Protein AF-A0A0E3UWS9-F1 (afdb_monomer)

Organism: NCBI:txid400092

Nearest PDB structures (foldseek):
  1lzw-assembly2_B-2  TM=3.463E-01  e=6.822E+00  Escherichia coli

Foldseek 3Di:
DVLVVVLVVLQVVLQVVLVVVCVPPPDPFRKGFPSVVSSVLSVVCVCCCPVPPDPNVVSSVVSSVVRNVRIDTPDPPDPDDPDDPPPDPDPPVPDDDD

Structure (mmCIF, N/CA/C/O backbone):
data_AF-A0A0E3UWS9-F1
#
_entry.id   AF-A0A0E3UWS9-F1
#
loop_
_atom_site.group_PDB
_atom_site.id
_atom_site.type_symbol
_atom_site.label_atom_id
_atom_site.label_alt_id
_atom_site.label_comp_id
_atom_site.label_asym_id
_atom_site.label_entity_id
_atom_site.label_seq_id
_atom_site.pdbx_PDB_ins_code
_atom_site.Cartn_x
_atom_site.Cartn_y
_atom_site.Cartn_z
_atom_site.occupancy
_atom_site.B_iso_or_equiv
_atom_site.auth_seq_id
_atom_site.auth_comp_id
_atom_site.auth_asym_id
_atom_site.auth_atom_id
_atom_site.pdbx_PDB_model_num
ATOM 1 N N . MET A 1 1 ? -16.495 2.591 -3.595 1.00 78.25 1 MET A N 1
ATOM 2 C CA . MET A 1 1 ? -15.982 3.978 -3.627 1.00 78.25 1 MET A CA 1
ATOM 3 C C . MET A 1 1 ? -15.139 4.279 -2.392 1.00 78.25 1 MET A C 1
ATOM 5 O O . MET A 1 1 ? -13.940 4.434 -2.555 1.00 78.25 1 MET A O 1
ATOM 9 N N . LEU A 1 2 ? -15.692 4.242 -1.168 1.00 87.06 2 LEU A N 1
ATOM 10 C CA . LEU A 1 2 ? -14.940 4.577 0.058 1.00 87.06 2 LEU A CA 1
ATOM 11 C C . LEU A 1 2 ? -13.666 3.739 0.282 1.00 87.06 2 LEU A C 1
ATOM 13 O O . LEU A 1 2 ? -12.589 4.298 0.447 1.00 87.06 2 LEU A O 1
ATOM 17 N N . SER A 1 3 ? -13.769 2.407 0.238 1.00 87.44 3 SER A N 1
ATOM 18 C CA . SER A 1 3 ? -12.629 1.505 0.481 1.00 87.44 3 SER A CA 1
ATOM 19 C C . SER A 1 3 ? -11.465 1.731 -0.485 1.00 87.44 3 SER A C 1
ATOM 21 O O . SER A 1 3 ? -10.306 1.649 -0.088 1.00 87.44 3 SER A O 1
ATOM 23 N N . VAL A 1 4 ? -11.770 2.043 -1.745 1.00 90.31 4 VAL A N 1
ATOM 24 C CA . VAL A 1 4 ? -10.776 2.321 -2.787 1.00 90.31 4 VAL A CA 1
ATOM 25 C C . VAL A 1 4 ? -10.082 3.653 -2.519 1.00 90.31 4 VAL A C 1
ATOM 27 O O . VAL A 1 4 ? -8.860 3.708 -2.600 1.00 90.31 4 VAL A O 1
ATOM 30 N N . ASN A 1 5 ? -10.837 4.688 -2.143 1.00 93.56 5 ASN A N 1
ATOM 31 C CA . ASN A 1 5 ? -10.278 6.000 -1.816 1.00 93.56 5 ASN A CA 1
ATOM 32 C C . ASN A 1 5 ? -9.372 5.923 -0.582 1.00 93.56 5 ASN A C 1
ATOM 34 O O . ASN A 1 5 ? -8.243 6.397 -0.625 1.00 93.56 5 ASN A O 1
ATOM 38 N N . LEU A 1 6 ? -9.825 5.251 0.480 1.00 92.44 6 LEU A N 1
ATOM 39 C CA . LEU A 1 6 ? -9.028 5.064 1.693 1.00 92.44 6 LEU A CA 1
ATOM 40 C C . LEU A 1 6 ? -7.759 4.251 1.418 1.00 92.44 6 LEU A C 1
ATOM 42 O O . LEU A 1 6 ? -6.679 4.592 1.890 1.00 92.44 6 LEU A O 1
ATOM 46 N N . SER A 1 7 ? -7.876 3.203 0.600 1.00 94.00 7 SER A N 1
ATOM 47 C CA . SER A 1 7 ? -6.713 2.427 0.171 1.00 94.00 7 SER A CA 1
ATOM 48 C C . SER A 1 7 ? -5.727 3.272 -0.631 1.00 94.00 7 SER A C 1
ATOM 50 O O . SER A 1 7 ? -4.525 3.093 -0.485 1.00 94.00 7 SER A O 1
ATOM 52 N N . ALA A 1 8 ? -6.218 4.167 -1.493 1.00 94.81 8 ALA A N 1
ATOM 53 C CA . ALA A 1 8 ? -5.371 5.037 -2.300 1.00 94.81 8 ALA A CA 1
ATOM 54 C C . ALA A 1 8 ? -4.594 6.041 -1.438 1.00 94.81 8 ALA A C 1
ATOM 56 O O . ALA A 1 8 ? -3.409 6.225 -1.695 1.00 94.81 8 ALA A O 1
ATOM 57 N N . LEU A 1 9 ? -5.233 6.616 -0.412 1.00 95.31 9 LEU A N 1
ATOM 58 C CA . LEU A 1 9 ? -4.580 7.498 0.562 1.00 95.31 9 LEU A CA 1
ATOM 59 C C . LEU A 1 9 ? -3.477 6.751 1.325 1.00 95.31 9 LEU A C 1
ATOM 61 O O . LEU A 1 9 ? -2.311 7.087 1.176 1.00 95.31 9 LEU A O 1
ATOM 65 N N . LEU A 1 10 ? -3.809 5.626 1.971 1.00 94.81 10 LEU A N 1
ATOM 66 C CA . LEU A 1 10 ? -2.834 4.797 2.699 1.00 94.81 10 LEU A CA 1
ATOM 67 C C . LEU A 1 10 ? -1.653 4.336 1.832 1.00 94.81 10 LEU A C 1
ATOM 69 O O . LEU A 1 10 ? -0.527 4.193 2.304 1.00 94.81 10 LEU A O 1
ATOM 73 N N . MET A 1 11 ? -1.902 4.046 0.553 1.00 95.94 11 MET A N 1
ATOM 74 C CA . MET A 1 11 ? -0.838 3.684 -0.382 1.00 95.94 11 MET A CA 1
ATOM 75 C C . MET A 1 11 ? 0.038 4.869 -0.773 1.00 95.94 11 MET A C 1
ATOM 77 O O . MET A 1 11 ? 1.207 4.639 -1.075 1.00 95.94 11 MET A O 1
ATOM 81 N N . ALA A 1 12 ? -0.515 6.081 -0.841 1.00 96.88 12 ALA A N 1
ATOM 82 C CA . ALA A 1 12 ? 0.253 7.287 -1.120 1.00 96.88 12 ALA A CA 1
ATOM 83 C C . ALA A 1 12 ? 1.207 7.573 0.043 1.00 96.88 12 ALA A C 1
ATOM 85 O O . ALA A 1 12 ? 2.410 7.658 -0.190 1.00 96.88 12 ALA A O 1
ATOM 86 N N . ASP A 1 13 ? 0.692 7.547 1.271 1.00 96.56 13 ASP A N 1
ATOM 87 C CA . ASP A 1 13 ? 1.474 7.779 2.489 1.00 96.56 13 ASP A CA 1
ATOM 88 C C . ASP A 1 13 ? 2.588 6.726 2.631 1.00 96.56 13 ASP A C 1
ATOM 90 O O . ASP A 1 13 ? 3.769 7.043 2.778 1.00 96.56 13 ASP A O 1
ATOM 94 N N . ALA A 1 14 ? 2.253 5.443 2.439 1.00 96.50 14 ALA A N 1
ATOM 95 C CA . ALA A 1 14 ? 3.250 4.372 2.468 1.00 96.50 14 ALA A CA 1
ATOM 96 C C . ALA A 1 14 ? 4.305 4.506 1.358 1.00 96.50 14 ALA A C 1
ATOM 98 O O . ALA A 1 14 ? 5.444 4.070 1.527 1.00 96.50 14 ALA A O 1
ATOM 99 N N .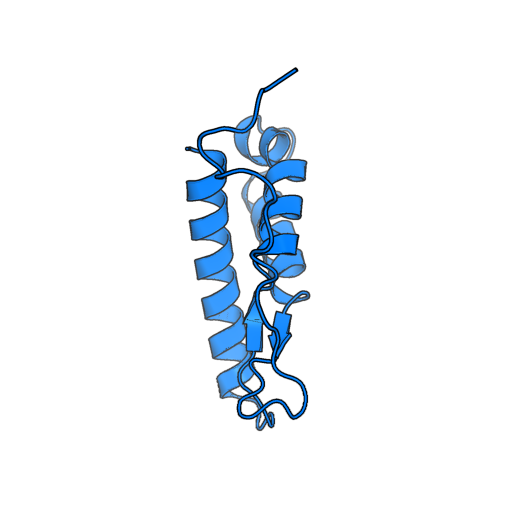 GLN A 1 15 ? 3.928 5.031 0.189 1.00 97.25 15 GLN A N 1
ATOM 100 C CA . GLN A 1 15 ? 4.859 5.218 -0.918 1.00 97.25 15 GLN A CA 1
ATOM 101 C C . GLN A 1 15 ? 5.808 6.386 -0.657 1.00 97.25 15 GLN A C 1
ATOM 103 O O . GLN A 1 15 ? 6.976 6.268 -1.020 1.00 97.25 15 GLN A O 1
ATOM 108 N N . GLU A 1 16 ? 5.335 7.462 -0.031 1.00 96.94 16 GLU A N 1
ATOM 109 C CA . GLU A 1 16 ? 6.167 8.596 0.369 1.00 96.94 16 GLU A CA 1
ATOM 110 C C . GLU A 1 16 ? 7.259 8.144 1.344 1.00 96.94 16 GLU A C 1
ATOM 112 O O . GLU A 1 16 ? 8.441 8.372 1.091 1.00 96.94 16 GLU A O 1
ATOM 117 N N . GLU A 1 17 ? 6.900 7.377 2.376 1.00 95.62 17 GLU A N 1
ATOM 118 C CA . GLU A 1 17 ? 7.882 6.821 3.315 1.00 95.62 17 GLU A CA 1
ATOM 119 C C . GLU A 1 17 ? 8.848 5.828 2.660 1.00 95.62 17 GLU A C 1
ATOM 121 O O . GLU A 1 17 ? 10.041 5.793 2.963 1.00 95.62 17 GLU A O 1
ATOM 126 N N . VAL A 1 18 ? 8.365 5.006 1.724 1.00 95.12 18 VAL A N 1
ATOM 127 C CA . VAL A 1 18 ? 9.261 4.140 0.952 1.00 95.12 18 VAL A CA 1
ATOM 128 C C . VAL A 1 18 ? 10.216 4.985 0.115 1.00 95.12 18 VAL A C 1
ATOM 130 O O . VAL A 1 18 ? 11.403 4.676 0.080 1.00 95.12 18 VAL A O 1
ATOM 133 N N . ASP A 1 19 ? 9.744 6.035 -0.550 1.00 94.88 19 ASP A N 1
ATOM 134 C CA . ASP A 1 19 ? 10.581 6.879 -1.399 1.00 94.88 19 ASP A CA 1
ATOM 135 C C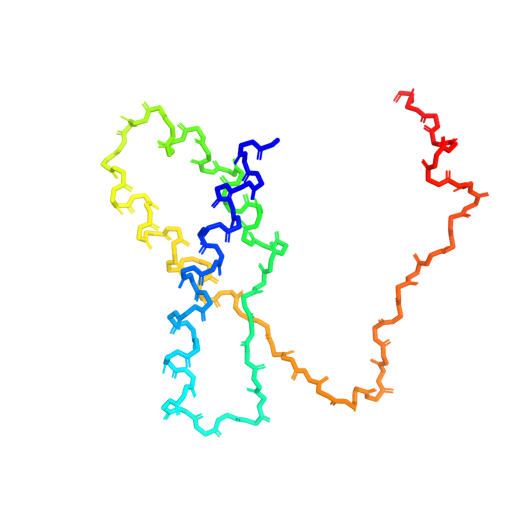 . ASP A 1 19 ? 11.651 7.622 -0.577 1.00 94.88 19 ASP A C 1
ATOM 137 O O . ASP A 1 19 ? 12.810 7.645 -1.001 1.00 94.88 19 ASP A O 1
ATOM 141 N N . THR A 1 20 ? 11.332 8.118 0.625 1.00 94.19 20 THR A N 1
ATOM 142 C CA . THR A 1 20 ? 12.320 8.733 1.533 1.00 94.19 20 THR A CA 1
ATOM 143 C C . THR A 1 20 ? 13.351 7.718 2.040 1.00 94.19 20 THR A C 1
ATOM 145 O O . THR A 1 20 ? 14.556 7.966 1.950 1.00 94.19 20 THR A O 1
ATOM 148 N N . GLU A 1 21 ? 12.923 6.526 2.476 1.00 92.38 21 GLU A N 1
ATOM 149 C CA . GLU A 1 21 ? 13.829 5.441 2.882 1.00 92.38 21 GLU A CA 1
ATOM 150 C C . GLU A 1 21 ? 14.732 4.958 1.738 1.00 92.38 21 GLU A C 1
ATOM 152 O O . GLU A 1 21 ? 15.846 4.479 1.968 1.00 92.38 21 GLU A O 1
ATOM 157 N N . GLN A 1 22 ? 14.217 4.951 0.506 1.00 91.19 22 GLN A N 1
ATOM 158 C CA . GLN A 1 22 ? 14.960 4.508 -0.670 1.00 91.19 22 GLN A CA 1
ATOM 159 C C . GLN A 1 22 ? 15.907 5.585 -1.193 1.00 91.19 22 GLN A C 1
ATOM 161 O O . GLN A 1 22 ? 16.950 5.217 -1.722 1.00 91.19 22 GLN A O 1
ATOM 166 N N . ALA A 1 23 ? 15.599 6.874 -1.028 1.00 90.81 23 ALA A N 1
ATOM 167 C CA . ALA A 1 23 ? 16.477 7.966 -1.446 1.00 90.81 23 ALA A CA 1
ATOM 168 C C . ALA A 1 23 ? 17.855 7.898 -0.766 1.00 90.81 23 ALA A C 1
ATOM 170 O O . ALA A 1 23 ? 18.869 8.221 -1.378 1.00 90.81 23 ALA A O 1
ATOM 171 N N . GLN A 1 24 ? 17.902 7.400 0.472 1.00 90.44 24 GLN A N 1
ATOM 172 C CA . GLN A 1 24 ? 19.142 7.192 1.225 1.00 90.44 24 GLN A CA 1
ATOM 173 C C . GLN A 1 24 ? 19.895 5.906 0.834 1.00 90.44 24 GLN A C 1
ATOM 175 O O . GLN A 1 24 ? 21.003 5.668 1.309 1.00 90.44 24 GLN A O 1
ATOM 180 N N . LYS A 1 25 ? 19.303 5.036 0.002 1.00 90.44 25 LYS A N 1
ATOM 181 C CA . LYS A 1 25 ? 19.844 3.710 -0.330 1.00 90.44 25 LYS A CA 1
ATOM 182 C C . LYS A 1 25 ? 20.284 3.654 -1.789 1.00 90.44 25 LYS A C 1
ATOM 184 O O . LYS A 1 25 ? 19.507 3.919 -2.700 1.00 90.44 25 LYS A O 1
ATOM 189 N N . HIS A 1 26 ? 21.497 3.166 -2.037 1.00 89.31 26 HIS A N 1
ATOM 190 C CA . HIS A 1 26 ? 22.025 2.945 -3.392 1.00 89.31 26 HIS A CA 1
ATOM 191 C C . HIS A 1 26 ? 21.518 1.635 -4.019 1.00 89.31 26 HIS A C 1
ATOM 193 O O . HIS A 1 26 ? 22.285 0.777 -4.456 1.00 89.31 26 HIS A O 1
ATOM 199 N N . ASN A 1 27 ? 20.200 1.448 -4.041 1.00 88.31 27 ASN A N 1
ATOM 200 C CA . ASN A 1 27 ? 19.590 0.253 -4.606 1.00 88.31 27 ASN A CA 1
ATOM 201 C C . ASN A 1 27 ? 19.593 0.273 -6.140 1.00 88.31 27 ASN A C 1
ATOM 203 O O . ASN A 1 27 ? 19.343 1.293 -6.774 1.00 88.31 27 ASN A O 1
ATOM 207 N N . LYS A 1 28 ? 19.771 -0.905 -6.750 1.00 90.31 28 LYS A N 1
ATOM 208 C CA . LYS A 1 28 ? 19.767 -1.088 -8.214 1.00 90.31 28 LYS A CA 1
ATOM 209 C C . LYS A 1 28 ? 18.465 -0.642 -8.900 1.00 90.31 28 LYS A C 1
ATOM 211 O O . LYS A 1 28 ? 18.462 -0.332 -10.090 1.00 90.31 28 LYS A O 1
ATOM 216 N N . HIS A 1 29 ? 17.340 -0.690 -8.191 1.00 91.44 29 HIS A N 1
ATOM 217 C CA . HIS A 1 29 ? 16.013 -0.418 -8.740 1.00 91.44 29 HIS A CA 1
ATOM 218 C C . HIS A 1 29 ? 15.209 0.484 -7.807 1.00 91.44 29 HIS A C 1
ATOM 220 O O . HIS A 1 29 ? 15.357 0.400 -6.589 1.00 91.44 29 HIS A O 1
ATOM 226 N N . ARG A 1 30 ? 14.289 1.270 -8.384 1.00 92.06 30 ARG A N 1
ATOM 227 C CA . ARG A 1 30 ? 13.255 1.966 -7.612 1.00 92.06 30 ARG A CA 1
ATOM 228 C C . ARG A 1 30 ? 12.224 0.957 -7.118 1.00 92.06 30 ARG A C 1
ATOM 230 O O . ARG A 1 30 ? 11.815 0.061 -7.862 1.00 92.06 30 ARG A O 1
ATOM 237 N N . TYR A 1 31 ? 11.793 1.110 -5.877 1.00 94.88 31 TYR A N 1
ATOM 238 C CA . TYR A 1 31 ? 10.761 0.274 -5.277 1.00 94.88 31 TYR A CA 1
ATOM 239 C C . TYR A 1 31 ? 9.438 1.022 -5.223 1.00 94.88 31 TYR A C 1
ATOM 241 O O . TYR A 1 31 ? 9.403 2.235 -5.046 1.00 94.88 31 TYR A O 1
ATOM 249 N N . LYS A 1 32 ? 8.345 0.282 -5.368 1.00 95.31 32 LYS A N 1
ATOM 250 C CA . LYS A 1 32 ? 6.995 0.798 -5.166 1.00 95.31 32 LYS A CA 1
ATOM 251 C C . LYS A 1 32 ? 6.193 -0.133 -4.275 1.00 95.31 32 LYS A C 1
ATOM 253 O O . LYS A 1 32 ? 6.444 -1.336 -4.253 1.00 95.31 32 LYS A O 1
ATOM 258 N N . VAL A 1 33 ? 5.204 0.399 -3.582 1.00 96.94 33 VAL A N 1
ATOM 259 C CA . VAL A 1 33 ? 4.272 -0.380 -2.771 1.00 96.94 33 VAL A CA 1
ATOM 260 C C . VAL A 1 33 ? 3.512 -1.382 -3.649 1.00 96.94 33 VAL A C 1
ATOM 262 O O . VAL A 1 33 ? 3.046 -1.064 -4.751 1.00 96.94 33 VAL A O 1
ATOM 265 N N . ASN A 1 34 ? 3.360 -2.616 -3.163 1.00 96.00 34 ASN A N 1
ATOM 266 C CA . ASN A 1 34 ? 2.540 -3.621 -3.826 1.00 96.00 34 ASN A CA 1
ATOM 267 C C . ASN A 1 34 ? 1.050 -3.316 -3.614 1.00 96.00 34 ASN A C 1
ATOM 269 O O . ASN A 1 34 ? 0.440 -3.723 -2.623 1.00 96.00 34 ASN A O 1
ATOM 273 N N . ARG A 1 35 ? 0.455 -2.634 -4.597 1.00 93.62 35 ARG A N 1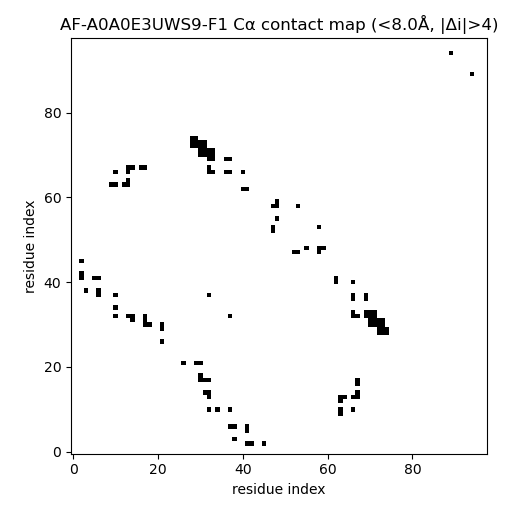
ATOM 274 C CA . ARG A 1 35 ? -0.954 -2.209 -4.574 1.00 93.62 35 ARG A CA 1
ATOM 275 C C . ARG A 1 35 ? -1.935 -3.358 -4.350 1.00 93.62 35 ARG A C 1
ATOM 277 O O . ARG A 1 35 ? -2.923 -3.175 -3.653 1.00 93.62 35 ARG A O 1
ATOM 284 N N . ALA A 1 36 ? -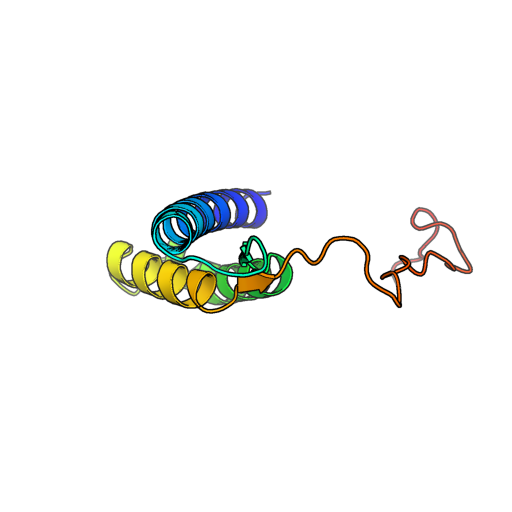1.677 -4.538 -4.918 1.00 93.44 36 ALA A N 1
ATOM 285 C CA . ALA A 1 36 ? -2.592 -5.670 -4.780 1.00 93.44 36 ALA A CA 1
ATOM 286 C C . ALA A 1 36 ? -2.661 -6.155 -3.328 1.00 93.44 36 ALA A C 1
ATOM 288 O O . ALA A 1 36 ? -3.749 -6.387 -2.805 1.00 93.44 36 ALA A O 1
ATOM 289 N N . VAL A 1 37 ? -1.508 -6.256 -2.660 1.00 94.38 37 VAL A N 1
ATOM 290 C CA . VAL A 1 37 ? -1.484 -6.681 -1.258 1.00 94.38 37 VAL A CA 1
ATOM 291 C C . VAL A 1 37 ? -1.991 -5.575 -0.337 1.00 94.38 37 VAL A C 1
ATOM 293 O O . VAL A 1 37 ? -2.740 -5.866 0.589 1.00 94.38 37 VAL A O 1
ATOM 296 N N . ALA A 1 38 ? -1.658 -4.314 -0.618 1.00 94.94 38 ALA A N 1
ATOM 297 C CA . ALA A 1 38 ? -2.180 -3.176 0.133 1.00 94.94 38 ALA A CA 1
ATOM 298 C C . ALA A 1 38 ? -3.718 -3.106 0.086 1.00 94.94 38 ALA A C 1
ATOM 300 O O . ALA A 1 38 ? -4.346 -2.951 1.128 1.00 94.94 38 ALA A O 1
ATOM 301 N N . LEU A 1 39 ? -4.338 -3.326 -1.083 1.00 94.62 39 LEU A N 1
ATOM 302 C CA . LEU A 1 39 ? -5.801 -3.386 -1.213 1.00 94.62 39 LEU A CA 1
ATOM 303 C C . LEU A 1 39 ? -6.415 -4.491 -0.346 1.00 94.62 39 LEU A C 1
ATOM 305 O O . LEU A 1 39 ? -7.442 -4.265 0.290 1.00 94.62 39 LEU A O 1
ATOM 309 N N . GLY A 1 40 ? -5.794 -5.674 -0.317 1.00 94.25 40 GLY A N 1
ATOM 310 C CA . GLY A 1 40 ? -6.233 -6.776 0.543 1.00 94.25 40 GLY A CA 1
ATOM 311 C C . GLY A 1 40 ? -6.169 -6.399 2.022 1.00 94.25 40 GLY A C 1
ATOM 312 O O . GLY A 1 40 ? -7.169 -6.492 2.723 1.00 94.25 40 GLY A O 1
ATOM 313 N N . LEU A 1 41 ? -5.029 -5.862 2.467 1.00 94.69 41 LEU A N 1
ATOM 314 C CA . LEU A 1 41 ? -4.824 -5.450 3.859 1.00 94.69 41 LEU A CA 1
ATOM 315 C C . LEU A 1 41 ? -5.838 -4.399 4.317 1.00 94.69 41 LEU A C 1
ATOM 317 O O .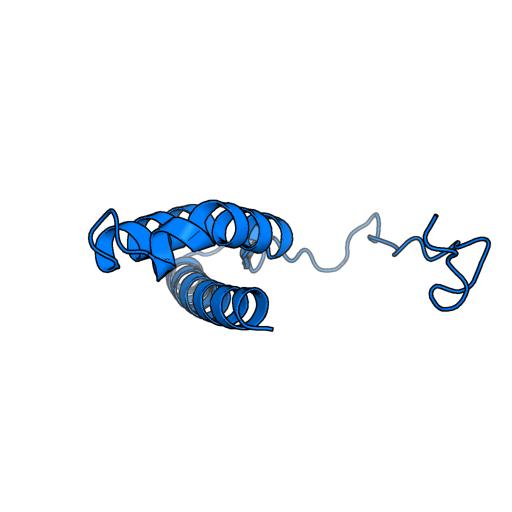 LEU A 1 41 ? -6.401 -4.529 5.403 1.00 94.69 41 LEU A O 1
ATOM 321 N N . VAL A 1 42 ? -6.085 -3.371 3.502 1.00 93.31 42 VAL A N 1
ATOM 322 C CA . VAL A 1 42 ? -7.055 -2.322 3.843 1.00 93.31 42 VAL A CA 1
ATOM 323 C C . VAL A 1 42 ? -8.468 -2.890 3.877 1.00 93.31 42 VAL A C 1
ATOM 325 O O . VAL A 1 42 ? -9.216 -2.583 4.800 1.00 93.31 42 VAL A O 1
ATOM 328 N N . LYS A 1 43 ? -8.832 -3.762 2.928 1.00 92.69 43 LYS A N 1
ATOM 329 C CA . LYS A 1 43 ? -10.145 -4.420 2.916 1.00 92.69 43 LYS A CA 1
ATOM 330 C C . LYS A 1 43 ? -10.377 -5.244 4.186 1.00 92.69 43 LYS A C 1
ATOM 332 O O . LYS A 1 43 ? -11.444 -5.123 4.782 1.00 92.69 43 LYS A O 1
ATOM 337 N N . ASP A 1 44 ? -9.386 -6.022 4.611 1.00 92.56 44 ASP A N 1
ATOM 338 C CA . ASP A 1 44 ? -9.491 -6.889 5.790 1.00 92.56 44 ASP A CA 1
ATOM 339 C C . ASP A 1 44 ? -9.607 -6.089 7.098 1.00 92.56 44 ASP A C 1
ATOM 341 O O . ASP A 1 44 ? -10.205 -6.555 8.065 1.00 92.56 44 ASP A O 1
ATOM 345 N N . ASN A 1 45 ? -9.070 -4.864 7.128 1.00 92.19 45 ASN A N 1
ATOM 346 C CA . ASN A 1 45 ? -9.068 -3.999 8.312 1.00 92.19 45 ASN A CA 1
ATOM 347 C C . ASN A 1 45 ? -10.096 -2.856 8.235 1.00 92.19 45 ASN A C 1
ATOM 349 O O . ASN A 1 45 ? -10.188 -2.056 9.164 1.00 92.19 45 ASN A O 1
ATOM 353 N N . LEU A 1 46 ? -10.899 -2.779 7.169 1.00 91.56 46 LEU A N 1
ATOM 354 C CA . LEU A 1 46 ? -11.811 -1.658 6.924 1.00 91.56 46 LEU A CA 1
ATOM 355 C C . LEU A 1 46 ? -12.852 -1.496 8.037 1.00 91.56 46 LEU A C 1
ATOM 357 O O . LEU A 1 46 ? -13.129 -0.381 8.466 1.00 91.56 46 LEU A O 1
ATOM 361 N N . ALA A 1 47 ? -13.410 -2.604 8.528 1.00 90.75 47 ALA A N 1
ATOM 362 C CA . ALA A 1 47 ? -14.378 -2.564 9.620 1.00 90.75 47 ALA A CA 1
ATOM 363 C C . ALA A 1 47 ? -13.750 -2.023 10.913 1.00 90.75 47 ALA A C 1
ATOM 365 O O . ALA A 1 47 ? -14.383 -1.245 11.618 1.00 90.75 47 ALA A O 1
ATOM 366 N N . VAL A 1 48 ? -12.499 -2.391 11.204 1.00 91.50 48 VAL A N 1
ATOM 367 C CA . VAL A 1 48 ? -11.776 -1.923 12.397 1.00 91.50 48 VAL A CA 1
ATOM 368 C C . VAL A 1 48 ? -11.457 -0.432 12.281 1.00 91.50 48 VAL A C 1
ATOM 370 O O . VAL A 1 48 ? -11.698 0.307 13.230 1.00 91.50 48 VAL A O 1
ATOM 373 N N . LEU A 1 49 ? -10.996 0.008 11.105 1.00 89.62 49 LEU A N 1
ATOM 374 C CA . LEU A 1 49 ? -10.713 1.414 10.801 1.00 89.62 49 LEU A CA 1
ATOM 375 C C . LEU A 1 49 ? -11.940 2.322 10.966 1.00 89.62 49 LEU A C 1
ATOM 377 O O . LEU A 1 49 ? -11.796 3.455 11.407 1.00 89.62 49 LEU A O 1
ATOM 381 N N . LEU A 1 50 ? -13.132 1.845 10.594 1.00 89.81 50 LEU A N 1
ATOM 382 C CA . LEU A 1 50 ? -14.348 2.666 10.594 1.00 89.81 50 LEU A CA 1
ATOM 383 C C . LEU A 1 50 ? -15.166 2.569 11.886 1.00 89.81 50 LEU A C 1
ATOM 385 O O . LEU A 1 50 ? -15.817 3.538 12.258 1.00 89.81 50 LEU A O 1
ATOM 389 N N . LEU A 1 51 ? -15.178 1.405 12.542 1.00 90.19 51 LEU A N 1
ATOM 390 C CA . LEU A 1 51 ? -16.070 1.126 13.676 1.00 90.19 51 LEU A CA 1
ATOM 391 C C . LEU A 1 51 ? -15.365 1.178 15.041 1.00 90.19 51 LEU A C 1
ATOM 393 O O . LEU A 1 51 ? -16.024 1.001 16.059 1.00 90.19 51 LEU A O 1
ATOM 397 N N . GLY A 1 52 ? -14.049 1.420 15.074 1.00 76.12 52 GLY A N 1
ATOM 398 C CA . GLY A 1 52 ? -13.357 1.915 16.270 1.00 76.12 52 GLY A CA 1
ATOM 399 C C . GLY A 1 52 ? -13.312 0.961 17.466 1.00 76.12 52 GLY A C 1
ATOM 400 O O . GLY A 1 52 ? -13.619 1.363 18.582 1.00 76.12 52 GLY A O 1
ATOM 401 N N . LYS A 1 53 ? -12.901 -0.298 17.259 1.00 79.44 53 LYS A N 1
ATOM 402 C CA . LYS A 1 53 ? -12.609 -1.226 18.378 1.00 79.44 53 LYS A CA 1
ATOM 403 C C . LYS A 1 53 ? -11.246 -0.983 19.035 1.00 79.44 53 LYS A C 1
ATOM 405 O O . LYS A 1 53 ? -11.021 -1.416 20.158 1.00 79.44 53 LYS A O 1
ATOM 410 N N . GLU A 1 54 ? -10.348 -0.324 18.315 1.00 88.00 54 GLU A N 1
ATOM 411 C CA . GLU A 1 54 ? -8.987 0.024 18.722 1.00 88.00 54 GLU A CA 1
ATOM 412 C C . GLU A 1 54 ? -8.739 1.499 18.359 1.00 88.00 54 GLU A C 1
ATOM 414 O O . GLU A 1 54 ? -9.413 2.015 17.457 1.00 88.00 54 GLU A O 1
ATOM 419 N N . PRO A 1 55 ? -7.782 2.185 19.012 1.00 91.50 55 PRO A N 1
ATOM 420 C CA . PRO A 1 55 ? -7.393 3.539 18.628 1.00 91.50 55 PRO A CA 1
ATOM 421 C C . PRO A 1 55 ? -6.981 3.599 17.152 1.00 91.50 55 PRO A C 1
ATOM 423 O O . PRO A 1 55 ? -6.137 2.818 16.706 1.00 91.50 55 PRO A O 1
ATOM 426 N N . LEU A 1 56 ? -7.572 4.530 16.395 1.00 90.44 56 LEU A N 1
ATOM 427 C CA . LEU A 1 56 ? -7.394 4.626 14.941 1.00 90.44 56 LEU A CA 1
ATOM 428 C C . LEU A 1 56 ? -5.920 4.747 14.538 1.00 90.44 56 LEU A C 1
ATOM 430 O O . LEU A 1 56 ? -5.488 4.062 13.615 1.00 90.44 56 LEU A O 1
ATOM 434 N N . GLU A 1 57 ? -5.158 5.570 15.257 1.00 91.88 57 GLU A N 1
ATOM 435 C CA . GLU A 1 57 ? -3.729 5.810 15.022 1.00 91.88 57 GLU A CA 1
ATOM 436 C C . GLU A 1 57 ? -2.929 4.499 15.040 1.00 91.88 57 GLU A C 1
ATOM 438 O O . GLU A 1 57 ? -2.187 4.200 14.110 1.00 91.88 57 GLU A O 1
ATOM 443 N N . GLN A 1 58 ? -3.187 3.622 16.014 1.00 93.12 58 GLN A N 1
ATOM 444 C CA . GLN A 1 58 ? -2.495 2.333 16.119 1.00 93.12 58 GLN A CA 1
ATOM 445 C C . GLN A 1 58 ? -2.834 1.394 14.955 1.00 93.12 58 GLN A C 1
ATOM 447 O O . GLN A 1 58 ? -1.982 0.652 14.458 1.00 93.12 58 GLN A O 1
ATOM 452 N N . VAL A 1 59 ? -4.096 1.393 14.516 1.00 93.06 59 VAL A N 1
ATOM 453 C CA . VAL A 1 59 ? -4.539 0.587 13.371 1.00 93.06 59 VAL A CA 1
ATOM 454 C C . VAL A 1 59 ? -3.894 1.107 12.088 1.00 93.06 59 VAL A C 1
ATOM 456 O O . VAL A 1 59 ? -3.446 0.299 11.268 1.00 93.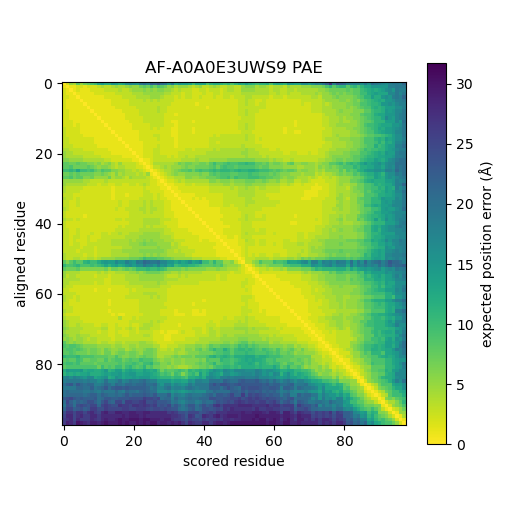06 59 VAL A O 1
ATOM 459 N N . TYR A 1 60 ? -3.842 2.431 11.944 1.00 93.88 60 TYR A N 1
ATOM 460 C CA . TYR A 1 60 ? -3.246 3.140 10.822 1.00 93.88 60 TYR A CA 1
ATOM 461 C C . TYR A 1 60 ? -1.746 2.845 10.711 1.00 93.88 60 TYR A C 1
ATOM 463 O O . TYR A 1 60 ? -1.330 2.275 9.702 1.00 93.88 60 TYR A O 1
ATOM 471 N N . ASP A 1 61 ? -0.963 3.085 11.764 1.00 94.44 61 ASP A N 1
ATOM 472 C C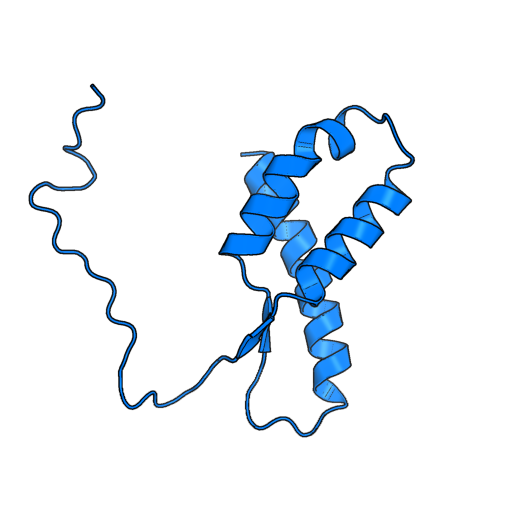A . ASP A 1 61 ? 0.492 2.865 11.770 1.00 94.44 61 ASP A CA 1
ATOM 473 C C . ASP A 1 61 ? 0.838 1.403 11.469 1.00 94.44 61 ASP A C 1
ATOM 475 O O . ASP A 1 61 ? 1.695 1.079 10.642 1.00 94.44 61 ASP A O 1
ATOM 479 N N . ARG A 1 62 ? 0.092 0.474 12.077 1.00 94.56 62 ARG A N 1
ATOM 480 C CA . ARG A 1 62 ? 0.250 -0.965 11.839 1.00 94.56 62 ARG A CA 1
ATOM 481 C C . ARG A 1 62 ? -0.038 -1.347 10.388 1.00 94.56 62 ARG A C 1
ATOM 483 O O . ARG A 1 62 ? 0.597 -2.265 9.858 1.00 94.56 62 ARG A O 1
ATOM 490 N N . LEU A 1 63 ? -1.029 -0.724 9.753 1.00 94.75 63 LEU A N 1
ATOM 491 C CA . LEU A 1 63 ? -1.336 -0.946 8.340 1.00 94.75 63 LEU A CA 1
ATOM 492 C C . LEU A 1 63 ? -0.254 -0.354 7.445 1.00 94.75 63 LEU A C 1
ATOM 494 O O . LEU A 1 63 ? 0.200 -1.043 6.530 1.00 94.75 63 LEU A O 1
ATOM 498 N N . LEU A 1 64 ? 0.179 0.867 7.738 1.00 95.75 64 LEU A N 1
ATOM 499 C CA . LEU A 1 64 ? 1.216 1.578 7.007 1.00 95.75 64 LEU A CA 1
ATOM 500 C C . LEU A 1 64 ? 2.513 0.761 6.974 1.00 95.75 64 LEU A C 1
ATOM 502 O O . LEU A 1 64 ? 3.004 0.418 5.898 1.00 95.75 64 LEU A O 1
ATOM 506 N N . GLU A 1 65 ? 2.973 0.279 8.129 1.00 96.00 65 GLU A N 1
ATOM 507 C CA . GLU A 1 65 ? 4.147 -0.594 8.242 1.00 96.00 65 GLU A CA 1
ATOM 508 C C . GLU A 1 65 ? 3.986 -1.914 7.469 1.00 96.00 65 GLU A C 1
ATOM 510 O O . GLU A 1 65 ? 4.868 -2.352 6.715 1.00 96.00 65 GLU A O 1
ATOM 515 N N . LYS A 1 66 ? 2.812 -2.551 7.574 1.00 96.31 66 LYS A N 1
ATOM 516 C CA . LYS A 1 66 ? 2.493 -3.771 6.813 1.00 96.31 66 LYS A CA 1
ATOM 517 C C . LYS A 1 66 ? 2.517 -3.538 5.300 1.00 96.31 66 LYS A C 1
ATOM 519 O O . LYS A 1 66 ? 2.847 -4.478 4.564 1.00 96.31 66 LYS A O 1
ATOM 524 N N . ILE A 1 67 ? 2.128 -2.353 4.840 1.00 96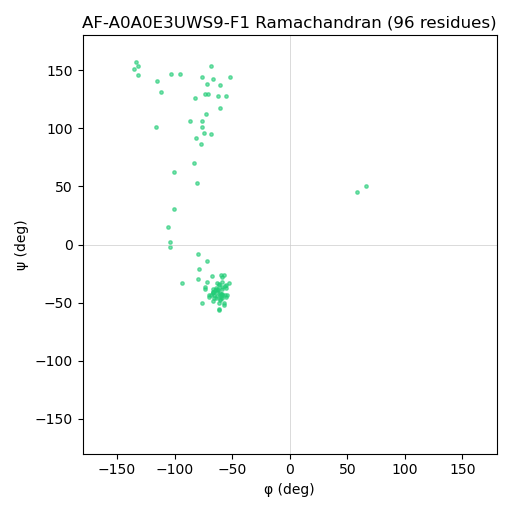.38 67 ILE A N 1
ATOM 525 C CA . ILE A 1 67 ? 2.112 -1.959 3.430 1.00 96.38 67 ILE A CA 1
ATOM 526 C C . ILE A 1 67 ? 3.540 -1.654 2.956 1.00 96.38 67 ILE A C 1
ATOM 528 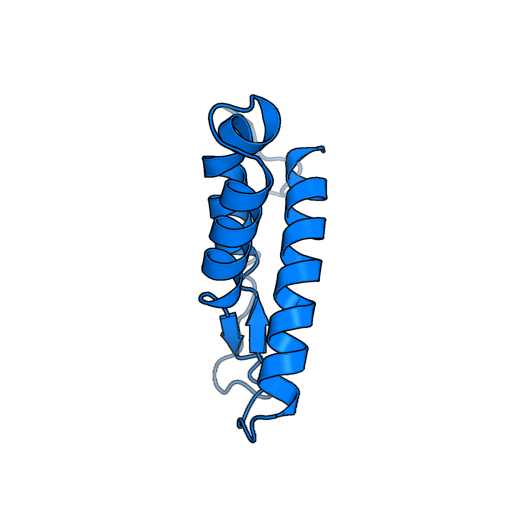O O . ILE A 1 67 ? 3.983 -2.252 1.971 1.00 96.38 67 ILE A O 1
ATOM 532 N N . LYS A 1 68 ? 4.296 -0.824 3.687 1.00 95.19 68 LYS A N 1
ATOM 533 C CA . LYS A 1 68 ? 5.695 -0.459 3.389 1.00 95.19 68 LYS A CA 1
ATOM 534 C C . LYS A 1 68 ? 6.607 -1.672 3.241 1.00 95.19 68 LYS A C 1
ATOM 536 O O . LYS A 1 68 ? 7.396 -1.760 2.294 1.00 95.19 68 LYS A O 1
ATOM 541 N N . LYS A 1 69 ? 6.467 -2.657 4.138 1.00 94.75 69 LYS A N 1
ATOM 542 C CA . LYS A 1 69 ? 7.244 -3.908 4.098 1.00 94.75 69 LYS A CA 1
ATOM 543 C C . LYS A 1 69 ? 7.024 -4.693 2.800 1.00 94.75 69 LYS A C 1
ATOM 545 O O . LYS A 1 69 ? 7.900 -5.439 2.365 1.00 94.75 69 LYS A O 1
ATOM 550 N N . ARG A 1 70 ? 5.868 -4.526 2.156 1.00 95.69 70 ARG A N 1
ATOM 551 C CA . ARG A 1 70 ? 5.464 -5.243 0.941 1.00 95.69 70 ARG A CA 1
ATOM 552 C C . ARG A 1 70 ? 5.660 -4.378 -0.302 1.00 95.69 70 ARG A C 1
ATOM 554 O O . ARG A 1 70 ? 4.717 -4.078 -1.032 1.00 95.69 70 ARG A O 1
ATOM 561 N N . LYS A 1 71 ? 6.911 -4.012 -0.566 1.00 94.06 71 LYS A N 1
ATOM 562 C CA . LYS A 1 71 ? 7.323 -3.283 -1.772 1.00 94.06 71 LYS A CA 1
ATOM 563 C C . LYS A 1 71 ? 7.827 -4.215 -2.873 1.00 94.06 71 LYS A C 1
ATOM 565 O O . LYS A 1 71 ? 8.422 -5.254 -2.606 1.00 94.06 71 LYS A O 1
ATOM 570 N N . GLU A 1 72 ? 7.590 -3.839 -4.126 1.00 94.00 72 GLU A N 1
ATOM 571 C CA . GLU A 1 72 ? 8.086 -4.523 -5.319 1.00 94.00 72 GLU A CA 1
ATOM 572 C C . GLU A 1 72 ? 9.052 -3.637 -6.117 1.00 94.00 72 GLU A C 1
ATOM 574 O O . GLU A 1 72 ? 8.845 -2.434 -6.274 1.00 94.00 72 GLU A O 1
ATOM 579 N N . ALA A 1 73 ? 10.114 -4.245 -6.652 1.00 93.31 73 ALA A N 1
ATOM 580 C CA . ALA A 1 73 ? 11.073 -3.549 -7.501 1.00 93.31 73 ALA A CA 1
ATOM 581 C C . ALA A 1 73 ? 10.487 -3.263 -8.895 1.00 93.31 73 ALA A C 1
ATOM 583 O O . ALA A 1 73 ? 10.009 -4.160 -9.609 1.00 93.31 73 ALA A O 1
ATOM 584 N N . VAL A 1 74 ? 10.600 -2.011 -9.328 1.00 91.25 74 VAL A N 1
ATOM 585 C CA . VAL A 1 74 ? 10.327 -1.585 -10.699 1.00 91.25 74 VAL A CA 1
ATOM 586 C C . VAL A 1 74 ? 11.565 -1.888 -11.538 1.00 91.25 74 VAL A C 1
ATOM 588 O O . VAL A 1 74 ? 12.502 -1.100 -11.603 1.00 91.25 74 VAL A O 1
ATOM 591 N N . LYS A 1 75 ? 11.586 -3.078 -12.147 1.00 89.56 75 LYS A N 1
ATOM 592 C CA . LYS A 1 75 ? 12.691 -3.539 -13.001 1.00 89.56 75 LYS A CA 1
ATOM 593 C C . LYS A 1 75 ? 12.489 -3.058 -14.449 1.00 89.56 75 LYS A C 1
ATOM 595 O O . LYS A 1 75 ? 11.622 -3.632 -15.120 1.00 89.56 75 LYS A O 1
ATOM 600 N N . PRO A 1 76 ? 13.254 -2.064 -14.940 1.00 87.62 76 PRO A N 1
ATOM 601 C CA . PRO A 1 76 ? 13.265 -1.723 -16.360 1.00 87.62 76 PRO A CA 1
ATOM 602 C C . PRO A 1 76 ? 13.911 -2.858 -17.171 1.00 87.62 76 PRO A C 1
ATOM 604 O O . PRO A 1 76 ? 14.707 -3.629 -16.632 1.00 87.62 76 PRO A O 1
ATOM 607 N N . GLY A 1 77 ? 13.545 -2.992 -18.450 1.00 88.44 77 GLY A N 1
ATOM 608 C CA . GLY A 1 77 ? 14.193 -3.938 -19.372 1.00 88.44 77 GLY A CA 1
ATOM 609 C C . GLY A 1 77 ? 14.133 -5.406 -18.931 1.00 88.44 77 GLY A C 1
ATOM 610 O O . GLY A 1 77 ? 15.143 -6.105 -18.942 1.00 88.44 77 GLY A O 1
ATOM 611 N N . ARG A 1 78 ? 12.972 -5.896 -18.471 1.00 86.31 78 ARG A N 1
ATOM 612 C CA . ARG A 1 78 ? 12.837 -7.316 -18.105 1.00 86.31 78 ARG A CA 1
ATOM 613 C C . ARG A 1 78 ? 13.078 -8.209 -19.326 1.00 86.31 78 ARG A C 1
ATOM 615 O O . ARG A 1 78 ? 12.366 -8.066 -20.311 1.00 86.31 78 ARG A O 1
ATOM 622 N N . SER A 1 79 ? 13.970 -9.194 -19.191 1.00 89.75 79 SER A N 1
ATOM 623 C CA . SER A 1 79 ? 14.197 -10.242 -20.203 1.00 89.75 79 SER A CA 1
ATOM 624 C C . SER A 1 79 ? 12.910 -10.993 -20.561 1.00 89.75 79 SER A C 1
ATOM 626 O O . SER A 1 79 ? 12.694 -11.337 -21.714 1.00 89.75 79 SER A O 1
ATOM 628 N N . PHE A 1 80 ? 12.026 -11.181 -19.576 1.00 87.19 80 PHE A N 1
ATOM 629 C CA . PHE A 1 80 ? 10.678 -11.712 -19.767 1.00 87.19 80 PHE A CA 1
ATOM 630 C C . PHE A 1 80 ? 9.651 -10.634 -19.386 1.00 87.19 80 PHE A C 1
ATOM 632 O O . PHE A 1 80 ? 9.440 -10.379 -18.189 1.00 87.19 80 PHE A O 1
ATOM 639 N N . PRO A 1 81 ? 9.040 -9.937 -20.362 1.00 84.75 81 PRO A N 1
ATOM 640 C CA . PRO A 1 81 ? 8.065 -8.893 -20.078 1.00 84.75 81 PRO A CA 1
ATOM 641 C C . PRO A 1 81 ? 6.793 -9.485 -19.456 1.00 84.75 81 PRO A C 1
ATOM 643 O O . PRO A 1 81 ? 6.319 -10.554 -19.838 1.00 84.75 81 PRO A O 1
ATOM 646 N N . ARG A 1 82 ? 6.197 -8.768 -18.491 1.00 83.50 82 ARG A N 1
ATOM 647 C CA . ARG A 1 82 ? 4.889 -9.138 -17.923 1.00 83.50 82 ARG A CA 1
ATOM 648 C C . ARG A 1 82 ? 3.801 -8.728 -18.922 1.00 83.50 82 ARG A C 1
ATOM 650 O O . ARG A 1 82 ? 3.274 -7.624 -18.841 1.00 83.50 82 ARG A O 1
ATOM 657 N N . ALA A 1 83 ? 3.494 -9.594 -19.883 1.00 82.00 83 ALA A N 1
ATOM 658 C CA . ALA A 1 83 ? 2.383 -9.374 -20.801 1.00 82.00 83 ALA A CA 1
ATOM 659 C C . ALA A 1 83 ? 1.047 -9.547 -20.060 1.00 82.00 83 ALA A C 1
ATOM 661 O O . ALA A 1 83 ? 0.826 -10.547 -19.368 1.00 82.00 83 ALA A O 1
ATOM 662 N N . ARG A 1 84 ? 0.138 -8.575 -20.190 1.00 75.00 84 ARG A N 1
ATOM 663 C CA . ARG A 1 84 ? -1.225 -8.716 -19.667 1.00 75.00 84 ARG A CA 1
ATOM 664 C C . ARG A 1 84 ? -1.960 -9.707 -20.566 1.00 75.00 84 ARG A C 1
ATOM 666 O O . ARG A 1 84 ? -2.222 -9.407 -21.725 1.00 75.00 84 ARG A O 1
ATOM 673 N N . LYS A 1 85 ? -2.294 -10.886 -20.038 1.00 74.38 85 LYS A N 1
ATOM 674 C CA . LYS A 1 85 ? -3.109 -11.873 -20.757 1.00 74.38 85 LYS A CA 1
ATOM 675 C C . LYS A 1 85 ? -4.530 -11.315 -20.905 1.00 74.38 85 LYS A C 1
ATOM 677 O O . LYS A 1 85 ? -5.326 -11.407 -19.978 1.00 74.38 85 LYS A O 1
ATOM 682 N N . LEU A 1 86 ? -4.828 -10.690 -22.042 1.00 69.56 86 LEU A N 1
ATOM 683 C CA . LEU A 1 86 ? -6.158 -10.168 -22.390 1.00 69.56 86 LEU A CA 1
ATOM 684 C C . LEU A 1 86 ? -6.909 -11.109 -23.350 1.00 69.56 86 LEU A C 1
ATOM 686 O O . LEU A 1 86 ? -7.727 -10.659 -24.143 1.00 69.56 86 LEU A O 1
ATOM 690 N N . HIS A 1 87 ? -6.665 -12.420 -23.278 1.00 68.00 87 HIS A N 1
ATOM 691 C CA . HIS A 1 87 ? -7.439 -13.406 -24.040 1.00 68.00 87 HIS A CA 1
ATOM 692 C C . HIS A 1 87 ? -8.730 -13.754 -23.300 1.00 68.00 87 HIS A C 1
ATOM 694 O O . HIS A 1 87 ? -8.880 -14.845 -22.751 1.00 68.00 87 HIS A O 1
ATOM 700 N N . TYR A 1 88 ? -9.666 -12.810 -23.249 1.00 71.00 88 TYR A N 1
ATOM 701 C CA . TYR A 1 88 ? -11.023 -13.155 -22.854 1.00 71.00 88 TYR A CA 1
ATOM 702 C C . TYR A 1 88 ? -11.760 -13.719 -24.070 1.00 71.00 88 TYR A C 1
ATOM 704 O O . TYR A 1 88 ? -11.840 -13.059 -25.101 1.00 71.00 88 TYR A O 1
ATOM 712 N N . LYS A 1 89 ? -12.335 -14.924 -23.941 1.00 71.38 89 LYS A N 1
ATOM 713 C CA . LYS A 1 89 ? -13.240 -15.497 -24.957 1.00 71.38 89 LYS A CA 1
ATOM 714 C C . LYS A 1 89 ? -14.444 -14.578 -25.232 1.00 71.38 89 LYS A C 1
ATOM 716 O O . LYS A 1 89 ? -14.995 -14.592 -26.325 1.00 71.38 89 LYS A O 1
ATOM 721 N N . PHE A 1 90 ? -14.822 -13.760 -24.248 1.00 73.00 90 PHE A N 1
ATOM 722 C CA . PHE A 1 90 ? -15.915 -12.795 -24.323 1.00 73.00 90 PHE A CA 1
ATOM 723 C C . PHE A 1 90 ? -15.453 -11.429 -23.813 1.00 73.00 90 PHE A C 1
ATOM 725 O O . PHE A 1 90 ? -14.663 -11.358 -22.874 1.00 73.00 90 PHE A O 1
ATOM 732 N N . SER A 1 91 ? -15.969 -10.341 -24.394 1.00 70.06 91 SER A N 1
ATOM 733 C CA . SER A 1 91 ? -15.731 -8.984 -23.880 1.00 70.06 91 SER A CA 1
ATOM 734 C C . SER A 1 91 ? -16.072 -8.894 -22.388 1.00 70.06 91 SER A C 1
ATOM 736 O O . SER A 1 91 ? -17.053 -9.491 -21.947 1.00 70.06 91 SER A O 1
ATOM 738 N N . ILE A 1 92 ? -15.313 -8.101 -21.622 1.00 67.25 92 ILE A N 1
ATOM 739 C CA . ILE A 1 92 ? -15.581 -7.834 -20.196 1.00 67.25 92 ILE A CA 1
ATOM 740 C C . ILE A 1 92 ? -17.025 -7.341 -19.980 1.00 67.25 92 ILE A C 1
ATOM 742 O O . ILE A 1 92 ? -17.642 -7.699 -18.983 1.00 67.25 92 ILE A O 1
ATOM 746 N N . THR A 1 93 ? -17.589 -6.599 -20.938 1.00 69.06 93 THR A N 1
ATOM 747 C CA . THR A 1 93 ? -18.987 -6.130 -20.928 1.00 69.06 93 THR A CA 1
ATOM 748 C C . THR A 1 93 ? -20.037 -7.216 -21.175 1.00 69.06 93 THR A C 1
ATOM 750 O O . THR A 1 93 ? -21.209 -6.972 -20.926 1.00 69.06 93 THR A O 1
ATOM 753 N N . LYS A 1 94 ? -19.655 -8.408 -21.653 1.00 64.69 94 LYS A N 1
ATOM 754 C CA . LYS A 1 94 ? -20.561 -9.537 -21.946 1.00 64.69 94 LYS A CA 1
ATOM 755 C C . LYS A 1 94 ? -20.465 -10.667 -20.913 1.00 64.69 94 LYS A C 1
ATOM 757 O O . LYS A 1 94 ? -20.880 -11.791 -21.187 1.00 64.69 94 LYS A O 1
ATOM 762 N N . ARG A 1 95 ? -19.854 -10.420 -19.752 1.00 54.25 95 ARG A N 1
ATOM 763 C CA . ARG A 1 95 ? -19.708 -11.449 -18.718 1.00 54.25 95 ARG A CA 1
ATOM 764 C C . ARG A 1 95 ? -21.051 -11.628 -18.009 1.00 54.25 95 ARG A C 1
ATOM 766 O O . ARG A 1 95 ? -21.439 -10.769 -17.226 1.00 54.25 95 ARG A O 1
ATOM 773 N N . ASN A 1 96 ? -21.746 -12.728 -18.290 1.00 53.03 96 ASN A N 1
ATOM 774 C CA . ASN A 1 96 ? -22.935 -13.110 -17.532 1.00 53.03 96 ASN A CA 1
ATOM 775 C C . ASN A 1 96 ? -22.526 -13.314 -16.069 1.00 53.03 96 ASN A C 1
ATOM 777 O O . ASN A 1 96 ? -21.675 -14.155 -15.773 1.00 53.03 96 ASN A O 1
ATOM 781 N N . VAL A 1 97 ? -23.093 -12.501 -15.183 1.00 53.03 97 VAL A N 1
ATOM 782 C CA . VAL A 1 97 ? -23.105 -12.767 -13.747 1.00 53.03 97 VAL A CA 1
ATOM 783 C C . VAL A 1 97 ? -24.175 -13.839 -13.559 1.00 53.03 97 VAL A C 1
ATOM 785 O O . VAL A 1 97 ? -25.359 -13.540 -13.684 1.00 53.03 97 VAL A O 1
ATOM 788 N N . LEU A 1 98 ? -23.739 -15.088 -13.405 1.00 40.62 98 LEU A N 1
ATOM 789 C CA . LEU A 1 98 ? -24.555 -16.163 -12.844 1.00 40.62 98 LEU A CA 1
ATOM 790 C C . LEU A 1 98 ? -24.318 -16.191 -11.336 1.00 40.62 98 LEU A C 1
ATOM 792 O O . LEU A 1 98 ? -23.135 -16.030 -10.948 1.00 40.62 98 LEU A O 1
#

Solvent-accessible surface area (backbone atoms only — not comparable to full-atom values): 6101 Å² total; per-residue (Å²): 110,68,71,58,53,54,39,52,51,54,49,48,58,28,35,52,54,46,49,58,63,43,72,80,45,95,60,98,52,58,69,40,60,37,62,72,59,39,48,50,55,44,61,78,41,42,64,52,68,74,70,57,86,54,65,58,67,64,55,48,53,55,48,38,53,61,33,44,74,44,53,41,72,56,69,78,87,54,93,73,70,91,73,81,86,77,85,58,99,56,59,84,91,67,62,78,87,126

pLDDT: mean 87.85, std 11.14, range [40.62, 97.25]

Secondary structure (DSSP, 8-state):
-HHHHHHHHHHHHHHHHHHHHHHTS--SSEEEE-HHHHHHHHHHHHHHHHH-SS-HHHHHHHHHHHHHTSEEEE-SS-SS--------SS-GGG----

Radius of gyration: 17.34 Å; Cα contacts (8 Å, |Δi|>4): 71; chains: 1; bounding box: 47×25×44 Å

Mean predicted aligned error: 7.3 Å

Sequence (98 aa):
MLSVNLSALLMADAQEEVDTEQAQKHNKHRYKVNRAVALGLVKDNLAVLLLGKEPLEQVYDRLLEKIKKRKEAVKPGRSFPRARKLHYKFSITKRNVL